Protein AF-A0A497ELT9-F1 (afdb_monomer_lite)

Organism: NCBI:txid2056631

Foldseek 3Di:
DDDDDDDDDDPVVVVVCVVVVHDPVVVVVVVVVVVVVVVVVVVVVVVVVVVCVVCVVDDPVVVVVVVVVVVVVD

pLDDT: mean 90.1, std 6.36, range [56.53, 96.62]

Structure (mmCIF, N/CA/C/O backbone):
data_AF-A0A497ELT9-F1
#
_entry.id   AF-A0A497ELT9-F1
#
loop_
_atom_site.group_PDB
_atom_site.id
_atom_site.type_symbol
_atom_site.label_atom_id
_atom_site.label_alt_id
_atom_site.label_comp_id
_atom_site.label_asym_id
_atom_site.label_entity_id
_atom_site.label_seq_id
_atom_site.pdbx_PDB_ins_code
_atom_site.Cartn_x
_atom_site.Cartn_y
_atom_site.Cartn_z
_atom_site.occupancy
_atom_site.B_iso_or_equiv
_atom_site.auth_seq_id
_atom_site.auth_comp_id
_atom_site.auth_asym_id
_atom_site.auth_atom_id
_atom_site.pdbx_PDB_model_num
ATOM 1 N N . MET A 1 1 ? 12.772 -1.498 10.608 1.00 76.50 1 MET A N 1
ATOM 2 C CA . MET A 1 1 ? 12.352 -0.453 11.571 1.00 76.50 1 MET A CA 1
ATOM 3 C C . MET A 1 1 ? 10.839 -0.319 11.510 1.00 76.50 1 MET A C 1
ATOM 5 O O . MET A 1 1 ? 10.291 -0.498 10.431 1.00 76.50 1 MET A O 1
ATOM 9 N N . SER A 1 2 ? 10.174 -0.025 12.626 1.00 84.31 2 SER A N 1
ATOM 10 C CA . SER A 1 2 ? 8.727 0.234 12.679 1.00 84.31 2 SER A CA 1
ATOM 11 C C . SER A 1 2 ? 8.453 1.497 13.490 1.00 84.31 2 SER A C 1
ATOM 13 O O . SER A 1 2 ? 9.106 1.712 14.508 1.00 84.31 2 SER A O 1
ATOM 15 N N . THR A 1 3 ? 7.464 2.283 13.070 1.00 91.94 3 THR A N 1
ATOM 16 C CA . THR A 1 3 ? 7.007 3.496 13.765 1.00 91.94 3 THR A CA 1
ATOM 17 C C . THR A 1 3 ? 5.564 3.307 14.219 1.00 91.94 3 THR A C 1
ATOM 19 O O . THR A 1 3 ? 4.766 2.694 13.510 1.00 91.94 3 THR A O 1
ATOM 22 N N . VAL A 1 4 ? 5.221 3.825 15.400 1.00 91.62 4 VAL A N 1
ATOM 23 C CA . VAL A 1 4 ? 3.847 3.808 15.917 1.00 91.62 4 VAL A CA 1
ATOM 24 C C . VAL A 1 4 ? 3.107 5.049 15.434 1.00 91.62 4 VAL A C 1
ATOM 26 O O . VAL A 1 4 ? 3.600 6.167 15.564 1.00 91.62 4 VAL A O 1
ATOM 29 N N . VAL A 1 5 ? 1.899 4.846 14.916 1.00 88.75 5 VAL A N 1
ATOM 30 C CA . VAL A 1 5 ? 0.956 5.907 14.550 1.00 88.75 5 VAL A CA 1
ATOM 31 C C . VAL A 1 5 ? -0.296 5.792 15.414 1.00 88.75 5 VAL A C 1
ATOM 33 O O . VAL A 1 5 ? -0.805 4.695 15.634 1.00 88.75 5 VAL A O 1
ATOM 36 N N . SER A 1 6 ? -0.790 6.926 15.914 1.00 89.19 6 SER A N 1
ATOM 37 C CA . SER A 1 6 ? -2.029 7.010 16.694 1.00 89.19 6 SER A CA 1
ATOM 38 C C . SER A 1 6 ? -3.043 7.856 15.937 1.00 89.19 6 SER A C 1
ATOM 40 O O . SER A 1 6 ? -2.763 9.003 15.591 1.00 89.19 6 SER A O 1
ATOM 42 N N . ALA A 1 7 ? -4.219 7.289 15.673 1.00 89.12 7 ALA A N 1
ATOM 43 C CA . ALA A 1 7 ? -5.302 7.953 14.962 1.00 89.12 7 ALA A CA 1
ATOM 44 C C . ALA A 1 7 ? -6.613 7.795 15.735 1.00 89.12 7 ALA A C 1
ATOM 46 O O . ALA A 1 7 ? -6.935 6.717 16.241 1.00 89.12 7 ALA A O 1
ATOM 47 N N . ARG A 1 8 ? -7.392 8.877 15.822 1.00 93.19 8 ARG A N 1
ATOM 48 C CA . ARG A 1 8 ? -8.716 8.846 16.446 1.00 93.19 8 ARG A CA 1
ATOM 49 C C . ARG A 1 8 ? -9.729 8.288 15.452 1.00 93.19 8 ARG A C 1
ATOM 51 O O . ARG A 1 8 ? -9.882 8.832 14.365 1.00 93.19 8 ARG A O 1
ATOM 58 N N . ILE A 1 9 ? -10.459 7.256 15.865 1.00 91.44 9 ILE A N 1
ATOM 59 C CA . ILE A 1 9 ? -11.557 6.673 15.089 1.00 91.44 9 ILE A CA 1
ATOM 60 C C . ILE A 1 9 ? -12.870 6.720 15.879 1.00 91.44 9 ILE A C 1
ATOM 62 O O . ILE A 1 9 ? -12.840 6.713 17.115 1.00 91.44 9 ILE A O 1
ATOM 66 N N . PRO A 1 10 ? -14.033 6.751 15.204 1.00 95.88 10 PRO A N 1
ATOM 67 C CA . PRO A 1 10 ? -15.315 6.614 15.879 1.00 95.88 10 PRO A CA 1
ATOM 68 C C . PRO A 1 10 ? -15.414 5.276 16.619 1.00 95.88 10 PRO A C 1
ATOM 70 O O . PRO A 1 10 ? -15.054 4.227 16.082 1.00 95.88 10 PRO A O 1
ATOM 73 N N . LYS A 1 11 ? -15.962 5.297 17.838 1.00 94.44 11 LYS A N 1
ATOM 74 C CA . LYS A 1 11 ? -16.076 4.105 18.696 1.00 94.44 11 LYS A CA 1
ATOM 75 C C . LYS A 1 11 ? -16.829 2.956 18.015 1.00 94.44 11 LYS A C 1
ATOM 77 O O . LYS A 1 11 ? -16.385 1.814 18.074 1.00 94.44 11 LYS A O 1
ATOM 82 N N . TRP A 1 12 ? -17.907 3.278 17.298 1.00 96.25 12 TRP A N 1
ATOM 83 C CA . TRP A 1 12 ? -18.725 2.296 16.584 1.00 96.25 12 TRP A CA 1
ATOM 84 C C . TRP A 1 12 ? -17.945 1.534 15.500 1.00 96.25 12 TRP A C 1
ATOM 86 O O . TRP A 1 12 ? -18.268 0.381 15.224 1.00 96.25 12 TRP A O 1
ATOM 96 N N . VAL A 1 13 ? -16.910 2.142 14.900 1.00 94.19 13 VAL A N 1
ATOM 97 C CA . VAL A 1 13 ? -16.064 1.488 13.885 1.00 94.19 13 VAL A CA 1
ATOM 98 C C . VAL A 1 13 ? -15.245 0.389 14.541 1.00 94.19 13 VAL A C 1
ATOM 100 O O . VAL A 1 13 ? -15.276 -0.752 14.087 1.00 94.19 13 VAL A O 1
ATOM 103 N N . LYS A 1 14 ? -14.564 0.726 15.642 1.00 91.44 14 LYS A N 1
ATOM 104 C CA . LYS A 1 14 ? -13.793 -0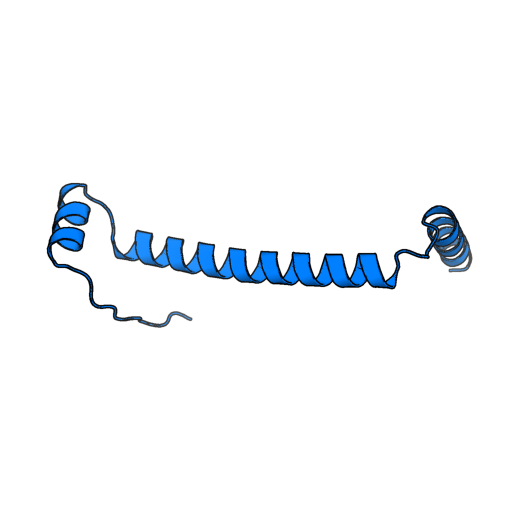.234 16.434 1.00 91.44 14 LYS A CA 1
ATOM 105 C C . LYS A 1 14 ? -14.674 -1.401 16.876 1.00 91.44 14 LYS A C 1
ATOM 107 O O . LYS A 1 14 ? -14.351 -2.547 16.592 1.00 91.44 14 LYS A O 1
ATOM 112 N N . GLU A 1 15 ? -15.824 -1.095 17.475 1.00 94.81 15 GLU A N 1
ATOM 113 C CA . GLU A 1 15 ? -16.768 -2.107 17.960 1.00 94.81 15 GLU A CA 1
ATOM 114 C C . GLU A 1 15 ? -17.289 -3.007 16.830 1.00 94.81 15 GLU A C 1
ATOM 116 O O . GLU A 1 15 ? -17.445 -4.212 17.017 1.00 94.81 15 GLU A O 1
ATOM 121 N N . LYS A 1 16 ? -17.558 -2.451 15.642 1.00 95.50 16 LYS A N 1
ATOM 122 C CA . LYS A 1 16 ? -18.025 -3.241 14.497 1.00 95.50 16 LYS A CA 1
ATOM 123 C C . LYS A 1 16 ? -16.932 -4.163 13.962 1.00 95.50 16 LYS A C 1
ATOM 125 O O . LYS A 1 16 ? -17.237 -5.313 13.665 1.00 95.50 16 LYS A O 1
ATOM 130 N N . LEU A 1 17 ? -15.691 -3.689 13.857 1.00 93.31 17 LEU A N 1
ATOM 131 C CA . LEU A 1 17 ? -14.560 -4.496 13.389 1.00 93.31 17 LEU A CA 1
ATOM 132 C C . LEU A 1 17 ? -14.242 -5.632 14.369 1.00 93.31 17 LEU A C 1
ATOM 134 O O . LEU A 1 17 ? -14.122 -6.781 13.949 1.00 93.31 17 LEU A O 1
ATOM 138 N N . GLU A 1 18 ? -14.222 -5.340 15.670 1.00 91.62 18 GLU A N 1
ATOM 139 C CA . GLU A 1 18 ? -14.008 -6.343 16.721 1.00 91.62 18 GLU A CA 1
ATOM 140 C C . GLU A 1 18 ? -15.107 -7.414 16.727 1.00 91.62 18 GLU A C 1
ATOM 142 O O . GLU A 1 18 ? -14.799 -8.602 16.797 1.00 91.62 18 GLU A O 1
ATOM 147 N N . LYS A 1 19 ? -16.382 -7.027 16.559 1.00 95.88 19 LYS A N 1
ATOM 148 C CA . LYS A 1 19 ? -17.508 -7.977 16.453 1.00 95.88 19 LYS A CA 1
ATOM 149 C C . LYS A 1 19 ? -17.371 -8.969 15.297 1.00 95.88 19 LYS A C 1
ATOM 151 O O . LYS A 1 19 ? -17.921 -10.059 15.381 1.00 95.88 19 LYS A O 1
ATOM 156 N N . HIS A 1 20 ? -16.671 -8.590 14.230 1.00 95.06 20 HIS A N 1
ATOM 157 C CA . HIS A 1 20 ? -16.429 -9.454 13.072 1.00 95.06 20 HIS A CA 1
ATOM 158 C C . HIS A 1 20 ? -15.059 -10.152 13.140 1.00 95.06 20 HIS A C 1
ATOM 160 O O . HIS A 1 20 ? -14.651 -10.773 12.164 1.00 95.06 20 HIS A O 1
ATOM 166 N N . GLY A 1 21 ? -14.336 -10.044 14.263 1.00 92.12 21 GLY A N 1
ATOM 167 C CA . GLY A 1 21 ? -13.010 -10.644 14.434 1.00 92.12 21 GLY A CA 1
ATOM 168 C C . GLY A 1 21 ? -11.921 -10.009 13.564 1.00 92.12 21 GLY A C 1
ATOM 169 O O . GLY A 1 21 ? -10.893 -10.633 13.319 1.00 92.12 21 GLY A O 1
ATOM 170 N N . ILE A 1 22 ? -12.135 -8.786 13.070 1.00 92.50 22 ILE A N 1
ATOM 171 C CA . ILE A 1 22 ? -11.205 -8.119 12.157 1.00 92.50 22 ILE A CA 1
ATOM 172 C C . ILE A 1 22 ? -10.095 -7.433 12.956 1.00 92.50 22 ILE A C 1
ATOM 174 O O . ILE A 1 22 ? -10.353 -6.598 13.827 1.00 92.50 22 ILE A O 1
ATOM 178 N N . ASN A 1 23 ? -8.842 -7.733 12.612 1.00 90.56 23 ASN A N 1
ATOM 179 C CA . ASN A 1 23 ? -7.678 -7.093 13.210 1.00 90.56 23 ASN A CA 1
ATOM 180 C C . ASN A 1 23 ? -7.490 -5.668 12.662 1.00 90.56 23 ASN A C 1
ATOM 182 O O . ASN A 1 23 ? -7.043 -5.461 11.535 1.00 90.56 23 ASN A O 1
ATOM 186 N N . ILE A 1 24 ? -7.797 -4.670 13.491 1.00 88.62 24 ILE A N 1
ATOM 187 C CA . ILE A 1 24 ? -7.704 -3.246 13.134 1.00 88.62 24 ILE A CA 1
ATOM 188 C C . ILE A 1 24 ? -6.275 -2.856 12.740 1.00 88.62 24 ILE A C 1
ATOM 190 O O . ILE A 1 24 ? -6.086 -2.114 11.778 1.00 88.62 24 ILE A O 1
ATOM 194 N N . SER A 1 25 ? -5.269 -3.362 13.454 1.00 88.75 25 SER A N 1
ATOM 195 C CA . SER A 1 25 ? -3.865 -3.053 13.172 1.00 88.75 25 SER A CA 1
ATOM 196 C C . SER A 1 25 ? -3.447 -3.574 11.802 1.00 88.75 25 SER A C 1
ATOM 198 O O . SER A 1 25 ? -2.733 -2.888 11.075 1.00 88.75 25 SER A O 1
ATOM 200 N N . GLU A 1 26 ? -3.916 -4.765 11.434 1.00 91.38 26 GLU A N 1
ATOM 201 C CA . GLU A 1 26 ? -3.651 -5.359 10.126 1.00 91.38 26 GLU A CA 1
ATOM 202 C C . GLU A 1 26 ? -4.346 -4.586 9.003 1.00 91.38 26 GLU A C 1
ATOM 204 O O . GLU A 1 26 ? -3.707 -4.251 8.008 1.00 91.38 26 GLU A O 1
ATOM 209 N N . VAL A 1 27 ? -5.611 -4.202 9.198 1.00 93.12 27 VAL A N 1
ATOM 210 C CA . VAL A 1 27 ? -6.345 -3.364 8.239 1.00 93.12 27 VAL A CA 1
ATOM 211 C C . VAL A 1 27 ? -5.636 -2.030 8.019 1.00 93.12 27 VAL A C 1
ATOM 213 O O . VAL A 1 27 ? -5.417 -1.638 6.875 1.00 93.12 27 VAL A O 1
ATOM 216 N N . ILE A 1 28 ? -5.248 -1.338 9.095 1.00 92.50 28 ILE A N 1
ATOM 217 C CA . ILE A 1 28 ? -4.540 -0.055 8.996 1.00 92.50 28 ILE A CA 1
ATOM 218 C C . ILE A 1 28 ? -3.200 -0.245 8.284 1.00 92.50 28 ILE A C 1
ATOM 220 O O . ILE A 1 28 ? -2.881 0.519 7.376 1.00 92.50 28 ILE A O 1
ATOM 224 N N . LYS A 1 29 ? -2.431 -1.276 8.654 1.00 92.62 29 LYS A N 1
ATOM 225 C CA . LYS A 1 29 ? -1.144 -1.580 8.024 1.00 92.62 29 LYS A CA 1
ATOM 226 C C . LYS A 1 29 ? -1.300 -1.805 6.521 1.00 92.62 29 LYS A C 1
ATOM 228 O O . LYS A 1 29 ? -0.599 -1.161 5.746 1.00 92.62 29 LYS A O 1
ATOM 233 N N . ASN A 1 30 ? -2.216 -2.680 6.115 1.00 95.19 30 ASN A N 1
ATOM 234 C CA . ASN A 1 30 ? -2.425 -3.008 4.706 1.00 95.19 30 ASN A CA 1
ATOM 235 C C . ASN A 1 30 ? -2.901 -1.782 3.927 1.00 95.19 30 ASN A C 1
ATOM 237 O O . ASN A 1 30 ? -2.385 -1.507 2.850 1.00 95.19 30 ASN A O 1
ATOM 241 N N . LYS A 1 31 ? -3.798 -0.980 4.512 1.00 95.12 31 LYS A N 1
ATOM 242 C CA . LYS A 1 31 ? -4.272 0.251 3.876 1.00 95.12 31 LYS A CA 1
ATOM 243 C C . LYS A 1 31 ? -3.156 1.269 3.660 1.00 95.12 31 LYS A C 1
ATOM 245 O O . LYS A 1 31 ? -3.119 1.903 2.612 1.00 95.12 31 LYS A O 1
ATOM 250 N N . LEU A 1 32 ? -2.257 1.423 4.632 1.00 94.81 32 LEU A N 1
ATOM 251 C CA . LEU A 1 32 ? -1.105 2.315 4.503 1.00 94.81 32 LEU A CA 1
ATOM 252 C C . LEU A 1 32 ? -0.128 1.825 3.428 1.00 94.81 32 LEU A C 1
ATOM 254 O O . LEU A 1 32 ? 0.362 2.642 2.657 1.00 94.81 32 LEU A O 1
ATOM 258 N N . LEU A 1 33 ? 0.130 0.516 3.351 1.00 95.62 33 LEU A N 1
ATOM 259 C CA . LEU A 1 33 ? 0.998 -0.061 2.318 1.00 95.62 33 LEU A CA 1
ATOM 260 C C . LEU A 1 33 ? 0.412 0.109 0.912 1.00 95.62 33 LEU A C 1
ATOM 262 O O . LEU A 1 33 ? 1.121 0.570 0.024 1.00 95.62 33 LEU A O 1
ATOM 266 N N . GLU A 1 34 ? -0.880 -0.177 0.733 1.00 96.62 34 GLU A N 1
ATOM 267 C CA . GLU A 1 34 ? -1.577 0.065 -0.538 1.00 96.62 34 GLU A CA 1
ATOM 268 C C . GLU A 1 34 ? -1.489 1.534 -0.970 1.00 96.62 34 GLU A C 1
ATOM 270 O O . GLU A 1 34 ? -1.354 1.832 -2.154 1.00 96.62 34 GLU A O 1
ATOM 275 N N . GLU A 1 35 ? -1.594 2.471 -0.025 1.00 96.44 35 GLU A N 1
ATOM 276 C CA . GLU A 1 35 ? -1.537 3.896 -0.345 1.00 96.44 35 GLU A CA 1
ATOM 277 C C . GLU A 1 35 ? -0.131 4.324 -0.786 1.00 96.44 35 GLU A C 1
ATOM 279 O O . GLU A 1 35 ? 0.007 5.115 -1.719 1.00 96.44 35 GLU A O 1
ATOM 284 N N . VAL A 1 36 ? 0.916 3.759 -0.175 1.00 96.12 36 VAL A N 1
ATOM 285 C CA . VAL A 1 36 ? 2.304 3.971 -0.612 1.00 96.12 36 VAL A CA 1
ATOM 286 C C . VAL A 1 36 ? 2.517 3.413 -2.017 1.00 96.12 36 VAL A C 1
ATOM 288 O O . VAL A 1 36 ? 3.017 4.129 -2.881 1.00 96.12 36 VAL A O 1
ATOM 291 N N . GLU A 1 37 ? 2.076 2.183 -2.274 1.00 96.06 37 GLU A N 1
ATOM 292 C CA . GLU A 1 37 ? 2.211 1.547 -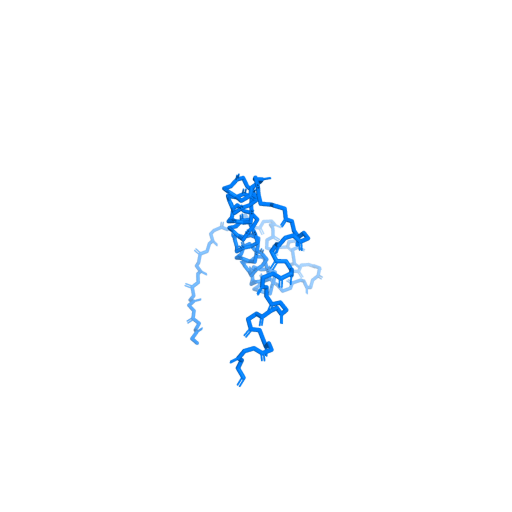3.588 1.00 96.06 37 GLU A CA 1
ATOM 293 C C . GLU A 1 37 ? 1.506 2.359 -4.686 1.00 96.06 37 GLU A C 1
ATOM 295 O O . GLU A 1 37 ? 2.057 2.584 -5.763 1.00 96.06 37 GLU A O 1
ATOM 300 N N . LYS A 1 38 ? 0.311 2.893 -4.407 1.00 96.12 38 LYS A N 1
ATOM 301 C CA . LYS A 1 38 ? -0.383 3.794 -5.340 1.00 96.12 38 LYS A CA 1
ATOM 302 C C . LYS A 1 38 ? 0.391 5.074 -5.613 1.00 96.12 38 LYS A C 1
ATOM 304 O O . LYS A 1 38 ? 0.430 5.518 -6.757 1.00 96.12 38 LYS A O 1
ATOM 309 N N . LEU A 1 39 ? 0.977 5.690 -4.586 1.00 96.00 39 LEU A N 1
ATOM 310 C CA . LEU A 1 39 ? 1.779 6.902 -4.761 1.00 96.00 39 LEU A CA 1
ATOM 311 C C . LEU A 1 39 ? 3.012 6.632 -5.629 1.00 96.00 39 LEU A C 1
ATOM 313 O O . LEU A 1 39 ? 3.340 7.447 -6.493 1.00 96.00 39 LEU A O 1
ATOM 317 N N . GLU A 1 40 ? 3.666 5.489 -5.4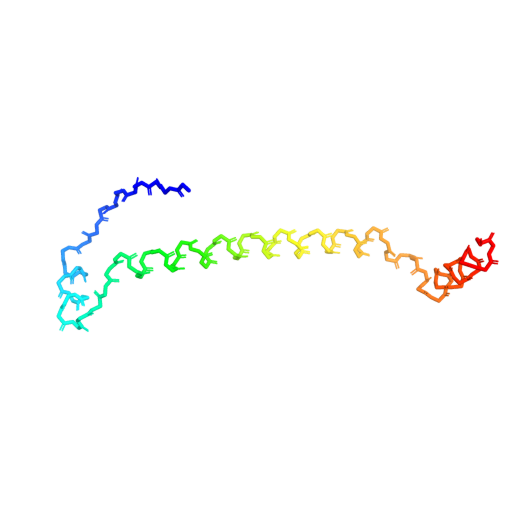32 1.00 94.44 40 GLU A N 1
ATOM 318 C CA . GLU A 1 40 ? 4.802 5.062 -6.249 1.00 94.44 40 GLU A CA 1
ATOM 319 C C . GLU A 1 40 ? 4.387 4.802 -7.700 1.00 94.44 40 GLU A C 1
ATOM 321 O O . GLU A 1 40 ? 4.996 5.363 -8.612 1.00 94.44 40 GLU A O 1
ATOM 326 N N . ASN A 1 41 ? 3.305 4.053 -7.920 1.00 94.75 41 ASN A N 1
ATOM 327 C CA . ASN A 1 41 ? 2.784 3.771 -9.258 1.00 94.75 41 ASN A CA 1
ATOM 328 C C . ASN A 1 41 ? 2.373 5.049 -9.997 1.00 94.75 41 ASN A C 1
ATOM 330 O O . ASN A 1 41 ? 2.817 5.276 -11.117 1.00 94.75 41 ASN A O 1
ATOM 334 N N . ASN A 1 42 ? 1.635 5.950 -9.344 1.00 94.44 42 ASN A N 1
ATOM 335 C CA . ASN A 1 42 ? 1.251 7.235 -9.935 1.00 94.44 42 ASN A CA 1
ATOM 336 C C . ASN A 1 42 ? 2.477 8.073 -10.336 1.00 94.44 42 ASN A C 1
ATOM 338 O O . ASN A 1 42 ? 2.464 8.773 -11.351 1.00 94.44 42 ASN A O 1
ATOM 342 N N . ARG A 1 43 ? 3.554 8.015 -9.543 1.00 93.75 43 ARG A N 1
ATOM 343 C CA . ARG A 1 43 ? 4.809 8.701 -9.859 1.00 93.75 43 ARG A CA 1
ATOM 344 C C . ARG A 1 43 ? 5.523 8.060 -11.051 1.00 93.75 43 ARG A C 1
ATOM 346 O O . ARG A 1 43 ? 6.084 8.789 -11.875 1.00 93.75 43 ARG A O 1
ATOM 353 N N . LEU A 1 44 ? 5.531 6.730 -11.136 1.00 94.44 44 LEU A N 1
ATOM 354 C CA . LEU A 1 44 ? 6.086 5.999 -12.275 1.00 94.44 44 LEU A CA 1
ATOM 355 C C . LEU A 1 44 ? 5.310 6.311 -13.554 1.00 94.44 44 LEU A C 1
ATOM 357 O O . LEU A 1 44 ? 5.933 6.673 -14.549 1.00 94.44 44 LEU A O 1
ATOM 361 N N . ASP A 1 45 ? 3.981 6.281 -13.504 1.00 94.38 45 ASP A N 1
ATOM 362 C CA . ASP A 1 45 ? 3.113 6.625 -14.631 1.00 94.38 45 ASP A CA 1
ATOM 363 C C . ASP A 1 45 ? 3.352 8.060 -15.107 1.00 94.38 45 ASP A C 1
ATOM 365 O O . ASP A 1 45 ? 3.576 8.294 -16.294 1.00 94.38 45 ASP A O 1
ATOM 369 N N . ALA A 1 46 ? 3.414 9.025 -14.184 1.00 93.62 46 ALA A N 1
ATOM 370 C CA . ALA A 1 46 ? 3.732 10.409 -14.528 1.00 93.62 46 ALA A CA 1
ATOM 371 C C . ALA A 1 46 ? 5.113 10.540 -15.195 1.00 93.62 46 ALA A C 1
ATOM 373 O O . ALA A 1 46 ? 5.280 11.304 -16.147 1.00 93.62 46 ALA A O 1
ATOM 374 N N . SER A 1 47 ? 6.103 9.778 -14.723 1.00 93.44 47 SER A N 1
ATOM 375 C CA . SER A 1 47 ? 7.447 9.764 -15.310 1.00 93.44 47 SER A CA 1
ATOM 376 C C . SER A 1 47 ? 7.437 9.138 -16.707 1.00 93.44 47 SER A C 1
ATOM 378 O O . SER A 1 47 ? 8.040 9.680 -17.633 1.00 93.44 47 SER A O 1
ATOM 380 N N . LEU A 1 48 ? 6.712 8.033 -16.892 1.00 92.75 48 LEU A N 1
ATOM 381 C CA . LEU A 1 48 ? 6.548 7.376 -18.187 1.00 92.75 48 LEU A CA 1
ATOM 382 C C . LEU A 1 48 ? 5.868 8.292 -19.202 1.00 92.75 48 LEU A C 1
ATOM 384 O O . LEU A 1 48 ? 6.340 8.388 -20.332 1.00 92.75 48 LEU A O 1
ATOM 388 N N . GLU A 1 49 ? 4.814 9.004 -18.811 1.00 91.69 49 GLU A N 1
ATOM 389 C CA . GLU A 1 49 ? 4.133 9.956 -19.692 1.00 91.69 49 GLU A CA 1
ATOM 390 C C . GLU A 1 49 ? 5.034 11.136 -20.081 1.00 91.69 49 GLU A C 1
ATOM 392 O O . GLU A 1 49 ? 5.059 11.545 -21.247 1.00 91.69 49 GLU A O 1
ATOM 397 N N . GLN A 1 50 ? 5.860 11.635 -19.156 1.00 92.19 50 GLN A N 1
ATOM 398 C CA . GLN A 1 50 ? 6.874 12.642 -19.483 1.00 92.19 50 GLN A CA 1
ATOM 399 C C . GLN A 1 50 ? 7.901 12.118 -20.492 1.00 92.19 50 GLN A C 1
ATOM 401 O O . GLN A 1 50 ? 8.222 12.819 -21.455 1.00 92.19 50 GLN A O 1
ATOM 406 N N . LEU A 1 51 ? 8.400 10.889 -20.311 1.00 90.62 51 LEU A N 1
ATOM 407 C CA . LEU A 1 51 ? 9.324 10.271 -21.263 1.00 90.62 51 LEU A CA 1
ATOM 408 C C . LEU A 1 51 ? 8.670 10.067 -22.630 1.00 90.62 51 LEU A C 1
ATOM 410 O O . LEU A 1 51 ? 9.254 10.472 -23.633 1.00 90.62 51 LEU A O 1
ATOM 414 N N . LYS A 1 52 ? 7.462 9.497 -22.686 1.00 85.75 52 LYS A N 1
ATOM 415 C CA . LYS A 1 52 ? 6.719 9.316 -23.942 1.00 85.75 52 LYS A CA 1
ATOM 416 C C . LYS A 1 52 ? 6.546 10.636 -24.675 1.00 85.75 52 LYS A C 1
ATOM 418 O O . LYS A 1 52 ? 6.808 10.701 -25.868 1.00 85.75 52 LYS A O 1
ATOM 423 N N . THR A 1 53 ? 6.160 11.692 -23.962 1.00 88.12 53 THR A N 1
ATOM 424 C CA . THR A 1 53 ? 5.985 13.022 -24.556 1.00 88.12 53 THR A CA 1
ATOM 425 C C . THR A 1 53 ? 7.306 13.545 -25.109 1.00 88.12 53 THR A C 1
ATOM 427 O O . THR A 1 53 ? 7.380 13.942 -26.272 1.00 88.12 53 THR A O 1
ATOM 430 N N . ARG A 1 54 ? 8.375 13.492 -24.306 1.00 88.56 54 ARG A N 1
ATOM 431 C CA . ARG A 1 54 ? 9.700 14.000 -24.680 1.00 88.56 54 ARG A CA 1
ATOM 432 C C . ARG A 1 54 ? 10.328 13.235 -25.844 1.00 88.56 54 ARG A C 1
ATOM 434 O O . ARG A 1 54 ? 11.047 13.826 -26.640 1.00 88.56 54 ARG A O 1
ATOM 441 N N . PHE A 1 55 ? 10.067 11.938 -25.937 1.00 83.25 55 PHE A N 1
ATOM 442 C CA . PHE A 1 55 ? 10.636 11.058 -26.952 1.00 83.25 55 PHE A CA 1
ATOM 443 C C . PHE A 1 55 ? 9.635 10.663 -28.042 1.00 83.25 55 PHE A C 1
ATOM 445 O O . PHE A 1 55 ? 9.953 9.820 -28.872 1.00 83.25 55 PHE A O 1
ATOM 452 N N . SER A 1 56 ? 8.471 11.314 -28.102 1.00 81.38 56 SER A N 1
ATOM 453 C CA . SER A 1 56 ? 7.396 11.035 -29.071 1.00 81.38 56 SER A CA 1
ATOM 454 C C . SER A 1 56 ? 7.837 11.119 -30.537 1.00 81.38 56 SER A C 1
ATOM 456 O O . SER A 1 56 ? 7.273 10.445 -31.391 1.00 81.38 56 SER A O 1
ATOM 458 N N . HIS A 1 57 ? 8.868 11.913 -30.821 1.00 83.12 57 HIS A N 1
ATOM 459 C CA . HIS A 1 57 ? 9.4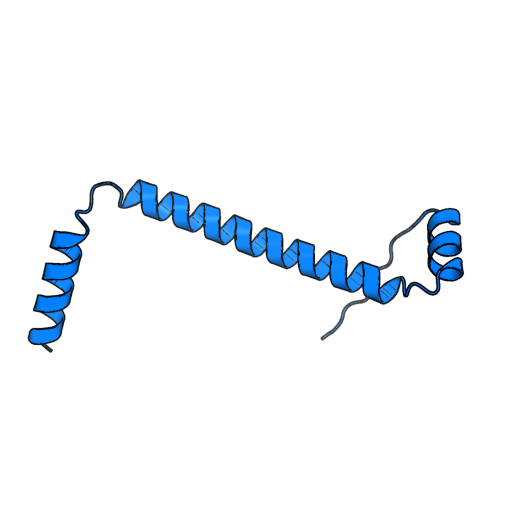99 12.068 -32.134 1.00 83.12 57 HIS A CA 1
ATOM 460 C C . HIS A 1 57 ? 10.532 10.984 -32.512 1.00 83.12 57 HIS A C 1
ATOM 462 O O . HIS A 1 57 ? 11.057 11.029 -33.620 1.00 83.12 57 HIS A O 1
ATOM 468 N N . ILE A 1 58 ? 10.879 10.054 -31.611 1.00 81.69 58 ILE A N 1
ATOM 469 C CA . ILE A 1 58 ? 11.878 9.011 -31.896 1.00 81.69 58 ILE A CA 1
ATOM 47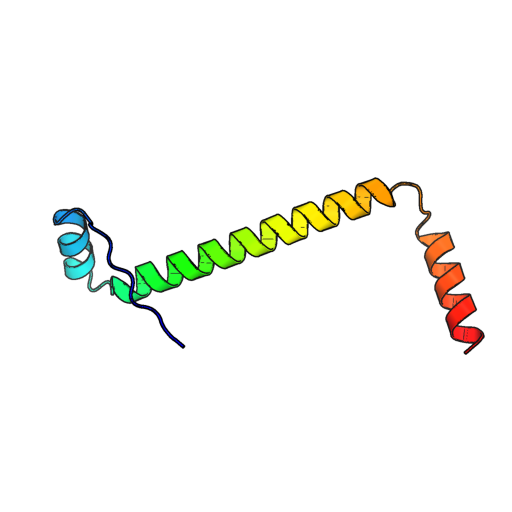0 C C . ILE A 1 58 ? 11.204 7.846 -32.626 1.00 81.69 58 ILE A C 1
ATOM 472 O O . ILE A 1 58 ? 10.271 7.242 -32.094 1.00 81.69 58 ILE A O 1
ATOM 476 N N . ASP A 1 59 ? 11.720 7.470 -33.800 1.00 83.31 59 ASP A N 1
ATOM 477 C CA . ASP A 1 59 ? 11.342 6.213 -34.450 1.00 83.31 59 ASP A CA 1
ATOM 478 C C . ASP A 1 59 ? 11.993 5.028 -33.721 1.00 83.31 59 ASP A C 1
ATOM 480 O O . ASP A 1 59 ? 13.216 4.871 -33.677 1.00 83.31 59 ASP A O 1
ATOM 484 N N . LEU A 1 60 ? 11.156 4.158 -33.154 1.00 81.25 60 LEU A N 1
ATOM 485 C CA . LEU A 1 60 ? 11.587 2.957 -32.443 1.00 81.25 60 LEU A CA 1
ATOM 486 C C . LEU A 1 60 ? 12.400 1.999 -33.326 1.00 81.25 60 LEU A C 1
ATOM 488 O O . LEU A 1 60 ? 13.270 1.298 -32.809 1.00 81.25 60 LEU A O 1
ATOM 492 N N . LYS A 1 61 ? 12.145 1.955 -34.641 1.00 84.06 61 LYS A N 1
ATOM 493 C CA . LYS A 1 61 ? 12.912 1.111 -35.571 1.00 84.06 61 LYS A CA 1
ATOM 494 C C . LYS A 1 61 ? 14.326 1.635 -35.760 1.00 84.06 61 LYS A C 1
ATOM 496 O O . LYS A 1 61 ? 15.268 0.846 -35.776 1.00 84.06 61 LYS A O 1
ATOM 501 N N . GLU A 1 62 ? 14.467 2.949 -35.883 1.00 83.69 62 GLU A N 1
ATOM 502 C CA . GLU A 1 62 ? 15.767 3.599 -36.020 1.00 83.69 62 GLU A CA 1
ATOM 503 C C . GLU A 1 62 ? 16.573 3.462 -34.724 1.00 83.69 62 GLU A C 1
ATOM 505 O O . GLU A 1 62 ? 17.729 3.046 -34.757 1.00 83.69 62 GLU A O 1
ATOM 510 N N . LEU A 1 63 ? 15.927 3.660 -33.570 1.00 86.44 63 LEU A N 1
ATOM 511 C CA . LEU A 1 63 ? 16.541 3.430 -32.263 1.00 86.44 63 LEU A CA 1
ATOM 512 C C . LEU A 1 63 ? 17.018 1.976 -32.097 1.00 86.44 63 LEU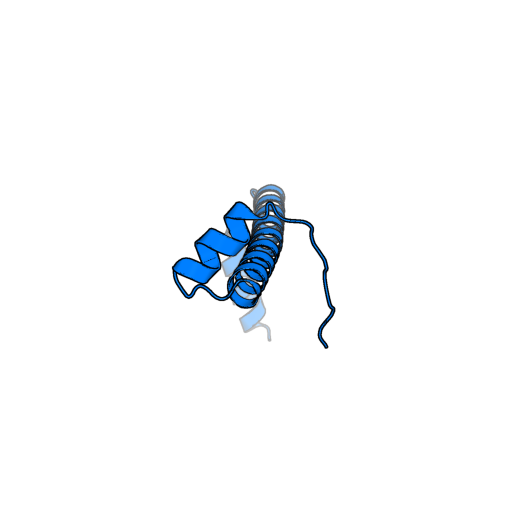 A C 1
ATOM 514 O O . LEU A 1 63 ? 18.136 1.736 -31.645 1.00 86.44 63 LEU A O 1
ATOM 518 N N . ALA A 1 64 ? 16.194 0.996 -32.483 1.00 87.12 64 ALA A N 1
ATOM 519 C CA . ALA A 1 64 ? 16.561 -0.417 -32.417 1.00 87.12 64 ALA A CA 1
ATOM 520 C C . ALA A 1 64 ? 17.750 -0.754 -33.331 1.00 87.12 64 ALA A C 1
ATOM 522 O O . ALA A 1 64 ? 18.620 -1.528 -32.931 1.00 87.12 64 ALA A O 1
ATOM 523 N N . LYS A 1 65 ? 17.819 -0.141 -34.521 1.00 90.44 65 LYS A N 1
ATOM 524 C CA . LYS A 1 65 ? 18.947 -0.288 -35.450 1.00 90.44 65 LYS A CA 1
ATOM 525 C C . LYS A 1 65 ? 20.244 0.247 -34.840 1.00 90.44 65 LYS A C 1
ATOM 527 O O . LYS A 1 65 ? 21.237 -0.470 -34.841 1.00 90.44 65 LYS A O 1
ATOM 532 N N . ILE A 1 66 ? 20.202 1.439 -34.238 1.00 89.50 66 ILE A N 1
ATOM 533 C CA . ILE A 1 66 ? 21.355 2.051 -33.555 1.00 89.50 66 ILE A CA 1
ATOM 534 C C . ILE A 1 66 ? 21.848 1.164 -32.399 1.00 89.50 66 ILE A C 1
ATOM 536 O O . ILE A 1 66 ? 23.050 0.973 -32.230 1.00 89.50 66 ILE A O 1
ATOM 540 N N . ILE A 1 67 ? 20.933 0.587 -31.609 1.00 89.19 67 ILE A N 1
ATOM 541 C CA . ILE A 1 67 ? 21.294 -0.316 -30.502 1.00 89.19 67 ILE A CA 1
ATOM 542 C C . ILE A 1 67 ? 21.958 -1.600 -31.022 1.00 89.19 67 ILE A C 1
ATOM 544 O O . ILE A 1 67 ? 22.936 -2.057 -30.430 1.00 89.19 67 ILE A O 1
ATOM 548 N N . ASP A 1 68 ? 21.433 -2.197 -32.095 1.00 90.06 68 ASP A N 1
ATOM 549 C CA . ASP A 1 68 ? 21.985 -3.426 -32.681 1.00 90.06 68 ASP A CA 1
ATOM 550 C C . ASP A 1 68 ? 23.365 -3.192 -33.314 1.00 90.06 68 ASP A C 1
ATOM 552 O O . ASP A 1 68 ? 24.271 -4.007 -33.149 1.00 90.06 68 ASP A O 1
ATOM 556 N N . GLU A 1 69 ? 23.549 -2.051 -33.981 1.00 90.06 69 GLU A N 1
ATOM 557 C CA . GLU A 1 69 ? 24.842 -1.620 -34.523 1.00 90.06 69 GLU A CA 1
ATOM 558 C C . GLU A 1 69 ? 25.860 -1.397 -33.394 1.00 90.06 69 GLU A C 1
ATOM 560 O O . GLU A 1 69 ? 26.936 -1.991 -33.417 1.00 90.06 69 GLU A O 1
ATOM 565 N N . SER A 1 70 ? 25.490 -0.667 -32.337 1.00 87.62 70 SER A N 1
ATOM 566 C CA . SER A 1 70 ? 26.371 -0.415 -31.188 1.00 87.62 70 SER A CA 1
ATOM 567 C C . SER A 1 70 ? 26.772 -1.690 -30.433 1.00 87.62 70 SER A C 1
ATOM 569 O O . SER A 1 70 ? 27.894 -1.773 -29.940 1.00 87.62 70 SER A O 1
ATOM 571 N N . ARG A 1 71 ? 25.898 -2.705 -30.355 1.00 84.44 71 ARG A N 1
ATOM 572 C CA . ARG A 1 71 ? 26.227 -4.007 -29.740 1.00 84.44 71 ARG A CA 1
ATOM 573 C C . ARG A 1 71 ? 27.193 -4.851 -30.566 1.00 84.44 71 ARG A C 1
ATOM 575 O O . ARG A 1 71 ? 27.838 -5.719 -29.994 1.00 84.44 71 ARG A O 1
ATOM 582 N N . LYS A 1 72 ? 27.251 -4.647 -31.883 1.00 84.50 72 LYS A N 1
ATOM 583 C CA . LYS A 1 72 ? 28.181 -5.349 -32.783 1.00 84.50 72 LYS A CA 1
ATOM 584 C C . LYS A 1 72 ? 29.566 -4.704 -32.815 1.00 84.50 72 LYS A C 1
ATOM 586 O O . LYS A 1 72 ? 30.511 -5.352 -33.252 1.00 84.50 72 LYS A O 1
ATOM 591 N N . GLU A 1 73 ? 29.670 -3.448 -32.385 1.00 72.12 73 GLU A N 1
ATOM 592 C CA . GLU A 1 73 ? 30.934 -2.713 -32.261 1.00 72.12 73 GLU A CA 1
ATOM 593 C C . GLU A 1 73 ? 31.630 -2.898 -30.896 1.00 72.12 73 GLU A C 1
ATOM 595 O O . GLU A 1 73 ? 32.767 -2.450 -30.738 1.00 72.12 73 GLU A O 1
ATOM 600 N N . MET A 1 74 ? 30.981 -3.561 -29.929 1.00 56.53 74 MET A N 1
ATOM 601 C CA . MET A 1 74 ? 31.587 -4.019 -28.665 1.00 56.53 74 MET A CA 1
ATOM 602 C C . MET A 1 74 ? 32.120 -5.446 -28.778 1.00 56.53 74 MET A C 1
ATOM 604 O O . MET A 1 74 ? 33.179 -5.709 -28.166 1.00 56.53 74 MET A O 1
#

Sequence (74 aa):
MSTVVSARIPKWVKEKLEKHGINISEVIKNKLLEEVEKLENNRLDASLEQLKTRFSHIDLKELAKIIDESRKEM

Secondary structure (DSSP, 8-state):
----------HHHHHHHHHTT--HHHHHHHHHHHHHHHHHHHHHHHHHHHHHHHHTT--HHHHHHHHHHHHH--

Radius of gyration: 24.03 Å; chains: 1; bounding box: 50×25×55 Å